Protein AF-A0A965QC72-F1 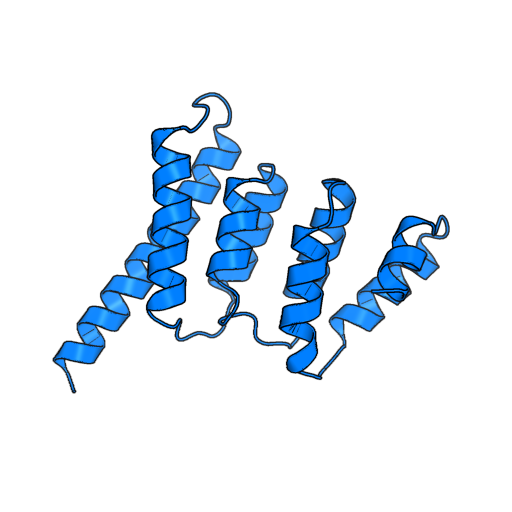(afdb_monomer_lite)

pLDDT: mean 93.87, std 7.48, range [51.0, 98.75]

Sequence (146 aa):
TELFEIYRKQRNTEVKKKILEFVSNIQKQEAAAEIIRLIEKEENPILKQEFLAVIWNSKLDFSAHLADIVSIAVHGDFMQALDCLTIIENMPGPFEEHQLLESQLYLKDYLDNRNEGETQKNHFVSEIALYIKEQNEGIDADLLFE

Structure (mmCIF, N/CA/C/O backbone):
data_AF-A0A965QC72-F1
#
_entry.id   AF-A0A965QC72-F1
#
loop_
_atom_site.group_PDB
_atom_site.id
_atom_site.type_symbol
_atom_site.label_atom_id
_atom_site.label_alt_id
_atom_site.label_comp_id
_atom_site.label_asym_id
_atom_site.label_entity_id
_atom_site.label_seq_id
_atom_site.pdbx_PDB_ins_code
_atom_site.Cartn_x
_atom_site.Cartn_y
_atom_site.Cartn_z
_atom_site.occupancy
_atom_site.B_iso_or_equiv
_atom_site.auth_seq_id
_atom_site.auth_comp_id
_atom_site.auth_asym_id
_atom_site.auth_atom_id
_atom_site.pdbx_PDB_model_num
ATOM 1 N N . THR A 1 1 ? -16.784 -3.052 8.069 1.00 73.62 1 THR A N 1
ATOM 2 C CA . THR A 1 1 ? -17.545 -2.131 7.193 1.00 73.62 1 THR A CA 1
ATOM 3 C C . THR A 1 1 ? -18.337 -1.053 7.937 1.00 73.62 1 THR A C 1
ATOM 5 O O . THR A 1 1 ? -18.063 0.114 7.704 1.00 73.62 1 THR A O 1
ATOM 8 N N . GLU A 1 2 ? -19.282 -1.373 8.834 1.00 86.38 2 GLU A N 1
ATOM 9 C CA . GLU A 1 2 ? -20.215 -0.381 9.433 1.00 86.38 2 GLU A CA 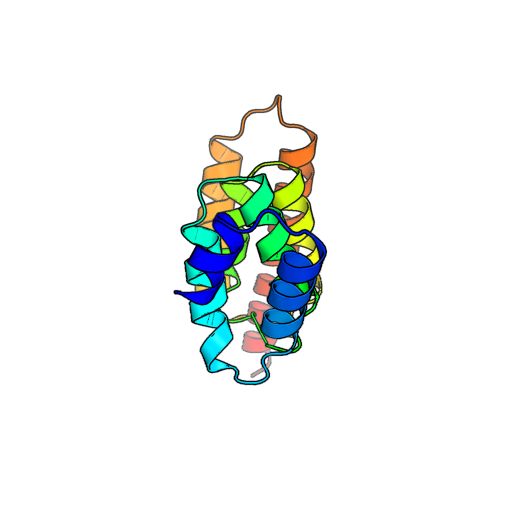1
ATOM 10 C C . GLU A 1 2 ? -19.533 0.815 10.120 1.00 86.38 2 GLU A C 1
ATOM 12 O O . GLU A 1 2 ? -19.988 1.951 9.997 1.00 86.38 2 GLU A O 1
ATOM 17 N N . LEU A 1 3 ? -18.401 0.586 10.792 1.00 86.75 3 LEU A N 1
ATOM 18 C CA . LEU A 1 3 ? -17.635 1.650 11.446 1.00 86.75 3 LEU A CA 1
ATOM 19 C C . LEU A 1 3 ? -17.108 2.705 10.456 1.00 86.75 3 LEU A C 1
ATOM 21 O O . LEU A 1 3 ? -17.090 3.892 10.775 1.00 86.75 3 LEU A O 1
ATOM 25 N N . PHE A 1 4 ? -16.736 2.293 9.243 1.00 85.06 4 PHE A N 1
ATOM 26 C CA . PHE A 1 4 ? -16.274 3.200 8.192 1.00 85.06 4 PHE A CA 1
ATOM 27 C C . PHE A 1 4 ? -17.441 4.006 7.607 1.00 85.06 4 PHE A C 1
ATOM 29 O O . PHE A 1 4 ? -17.295 5.194 7.337 1.00 85.06 4 PHE A O 1
ATOM 36 N N . GLU A 1 5 ? -18.642 3.427 7.516 1.00 88.12 5 GLU A N 1
ATOM 37 C CA . GLU A 1 5 ? -19.847 4.187 7.144 1.00 88.12 5 GLU A CA 1
ATOM 38 C C . GLU A 1 5 ? -20.188 5.267 8.175 1.00 88.12 5 GLU A C 1
ATOM 40 O O . GLU A 1 5 ? -20.581 6.385 7.824 1.00 88.12 5 GLU A O 1
ATOM 45 N N . ILE A 1 6 ? -20.018 4.947 9.462 1.00 90.50 6 ILE A N 1
ATOM 46 C CA . ILE A 1 6 ? -20.158 5.921 10.547 1.00 90.50 6 ILE A CA 1
ATOM 47 C C . ILE A 1 6 ? -19.090 7.009 10.406 1.00 90.50 6 ILE A C 1
ATOM 49 O O . ILE A 1 6 ? -19.416 8.193 10.509 1.00 90.50 6 ILE A O 1
ATOM 53 N N . TYR A 1 7 ? -17.842 6.629 10.115 1.00 92.19 7 TYR A N 1
ATOM 54 C CA . TYR A 1 7 ? -16.739 7.563 9.901 1.00 92.19 7 TYR A CA 1
ATOM 55 C C . TYR A 1 7 ? -17.037 8.574 8.784 1.00 92.19 7 TYR A C 1
ATOM 57 O O . TYR A 1 7 ? -16.904 9.781 8.996 1.00 92.19 7 TYR A O 1
ATOM 65 N N . ARG A 1 8 ? -17.525 8.103 7.628 1.00 91.25 8 ARG A N 1
ATOM 66 C CA . ARG A 1 8 ? -17.879 8.946 6.469 1.00 91.25 8 ARG A CA 1
ATOM 67 C C . ARG A 1 8 ? -18.904 10.026 6.800 1.00 91.25 8 ARG A C 1
ATOM 69 O O . ARG A 1 8 ? -18.826 11.142 6.295 1.00 91.25 8 ARG A O 1
ATOM 76 N N . LYS A 1 9 ? -19.879 9.699 7.650 1.00 92.12 9 LYS A N 1
ATOM 77 C CA . LYS A 1 9 ? -20.975 10.605 8.033 1.00 92.12 9 LYS A CA 1
ATOM 78 C C . LYS A 1 9 ? -20.620 11.495 9.224 1.00 92.12 9 LYS A C 1
ATOM 80 O O . LYS A 1 9 ? -21.374 12.417 9.544 1.00 92.12 9 LYS A O 1
ATOM 85 N N . GLN A 1 10 ? -19.502 11.226 9.894 1.00 92.31 10 GLN A N 1
ATOM 86 C CA . GLN A 1 10 ? -19.124 11.923 11.111 1.00 92.31 10 GLN A CA 1
ATOM 87 C C . GLN A 1 10 ? -18.604 13.336 10.810 1.00 92.31 10 GLN A C 1
ATOM 89 O O . GLN A 1 10 ? -17.722 13.533 9.981 1.00 92.31 10 GLN A O 1
ATOM 94 N N . ARG A 1 11 ? -19.124 14.329 11.538 1.00 91.06 11 ARG A N 1
ATOM 95 C CA . ARG A 1 11 ? -18.682 15.735 11.467 1.00 91.06 11 ARG A CA 1
ATOM 96 C C . ARG A 1 11 ? -17.773 16.129 12.627 1.00 91.06 11 ARG A C 1
ATOM 98 O O . ARG A 1 11 ? -17.024 17.092 12.519 1.00 91.06 11 ARG A O 1
ATOM 105 N N . ASN A 1 12 ? -17.848 15.401 13.739 1.00 94.44 12 ASN A N 1
ATOM 106 C CA . ASN A 1 12 ? -16.987 15.625 14.888 1.00 94.44 12 ASN A CA 1
ATOM 107 C C . ASN A 1 12 ? -15.596 15.020 14.630 1.00 94.44 12 ASN A C 1
ATOM 109 O O . ASN A 1 12 ? -15.439 13.798 14.578 1.00 94.44 12 ASN A O 1
ATOM 113 N N . THR A 1 13 ? -14.595 15.886 14.486 1.00 91.88 13 THR A N 1
ATOM 114 C CA . THR A 1 13 ? -13.202 15.517 14.201 1.00 91.88 13 THR A CA 1
ATOM 115 C C . THR A 1 13 ? -12.569 14.680 15.310 1.00 91.88 13 THR A C 1
ATOM 117 O O . THR A 1 13 ? -11.809 13.763 15.016 1.00 91.88 13 THR A O 1
ATOM 120 N N . GLU A 1 14 ? -12.935 14.915 16.570 1.00 94.56 14 GLU A N 1
ATOM 121 C CA . GLU A 1 14 ? -12.453 14.121 17.703 1.00 94.56 14 GLU A CA 1
ATOM 122 C C . GLU A 1 14 ? -12.995 12.688 17.645 1.00 94.56 14 GLU A C 1
ATOM 124 O O . GLU A 1 14 ? -12.274 11.724 17.896 1.00 94.56 14 GLU A O 1
ATOM 129 N N . VAL A 1 15 ? -14.261 12.522 17.247 1.00 94.06 15 VAL A N 1
ATOM 130 C CA . VAL A 1 15 ? -14.840 11.185 17.053 1.00 94.06 15 VAL A CA 1
ATOM 131 C C . VAL A 1 15 ? -14.188 10.482 15.866 1.00 94.06 15 VAL A C 1
ATOM 133 O O . VAL A 1 15 ? -13.849 9.308 15.981 1.00 94.06 15 VAL A O 1
ATOM 136 N N . LYS A 1 16 ? -13.955 11.190 14.753 1.00 93.12 16 LYS A N 1
ATOM 137 C CA . LYS A 1 16 ? -13.201 10.645 13.615 1.00 93.12 16 LYS A CA 1
ATOM 138 C C . LYS A 1 16 ? -11.820 10.148 14.048 1.00 93.12 16 LYS A C 1
ATOM 140 O O . LYS A 1 16 ? -11.476 9.003 13.772 1.00 93.12 16 LYS A O 1
ATOM 145 N N . LYS A 1 17 ? -11.065 10.973 14.776 1.00 92.81 17 LYS A N 1
ATOM 146 C CA . LYS A 1 17 ? -9.732 10.617 15.272 1.00 92.81 17 LYS A CA 1
ATOM 147 C C . LYS A 1 17 ? -9.763 9.342 16.115 1.00 92.81 17 LYS A C 1
ATOM 149 O O . LYS A 1 17 ? -8.985 8.433 15.854 1.00 92.81 17 LYS A O 1
ATOM 154 N N . LYS A 1 18 ? -10.706 9.240 17.058 1.00 95.06 18 LYS A N 1
ATOM 155 C 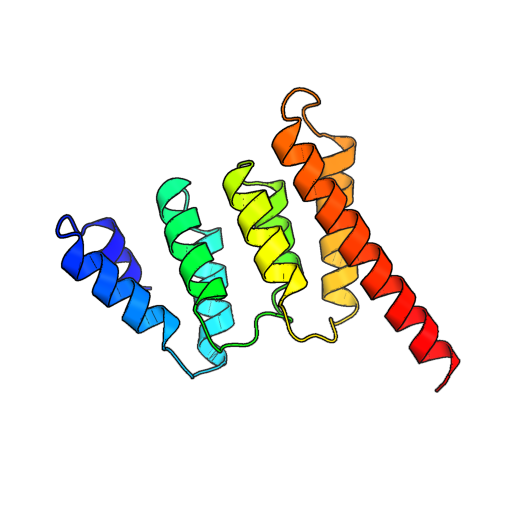CA . LYS A 1 18 ? -10.875 8.041 17.896 1.00 95.06 18 LYS A CA 1
ATOM 156 C C . LYS A 1 18 ? -11.234 6.795 17.094 1.00 95.06 18 LYS A C 1
ATOM 158 O O . LYS A 1 18 ? -10.810 5.705 17.457 1.00 95.06 18 LYS A O 1
ATOM 163 N N . ILE A 1 19 ? -12.011 6.940 16.019 1.00 94.50 19 ILE A N 1
ATOM 164 C CA . ILE A 1 19 ? -12.325 5.821 15.126 1.00 94.50 19 ILE A CA 1
ATOM 165 C C . ILE A 1 19 ? -11.059 5.349 14.406 1.00 94.50 19 ILE A C 1
ATOM 167 O O . ILE A 1 19 ? -10.778 4.157 14.450 1.00 94.50 19 ILE A O 1
ATOM 171 N N . LEU A 1 20 ? -10.283 6.249 13.789 1.00 93.50 20 LEU A N 1
ATOM 172 C CA . LEU A 1 20 ? -9.042 5.857 13.105 1.00 93.50 20 LEU A CA 1
ATOM 173 C C . LEU A 1 20 ? -8.041 5.227 14.077 1.00 93.50 20 LEU A C 1
ATOM 175 O O . LEU A 1 20 ? -7.521 4.157 13.793 1.00 93.50 20 LEU A O 1
ATOM 179 N N . GLU A 1 21 ? -7.847 5.830 15.252 1.00 94.56 21 GLU A N 1
ATOM 180 C CA . GLU A 1 21 ? -6.980 5.287 16.303 1.00 94.56 21 GLU A CA 1
ATOM 181 C C . GLU A 1 21 ? -7.432 3.891 16.750 1.00 94.56 21 GLU A C 1
ATOM 183 O O . GLU A 1 21 ? -6.609 2.995 16.932 1.00 94.56 21 GLU A O 1
ATOM 188 N N . PHE A 1 22 ? -8.740 3.674 16.897 1.00 94.81 22 PHE A N 1
ATOM 189 C CA . PHE A 1 22 ? -9.275 2.356 17.216 1.00 94.81 22 PHE A CA 1
ATOM 190 C C . PHE A 1 22 ? -8.956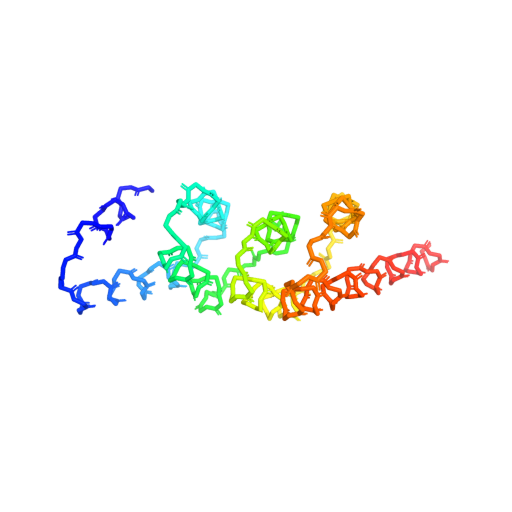 1.332 16.119 1.00 94.81 22 PHE A C 1
ATOM 192 O O . PHE A 1 22 ? -8.528 0.226 16.440 1.00 94.81 22 PHE A O 1
ATOM 199 N N . VAL A 1 23 ? -9.130 1.694 14.843 1.00 94.44 23 VAL A N 1
ATOM 200 C CA . VAL A 1 23 ? -8.849 0.788 13.719 1.00 94.44 23 VAL A CA 1
ATOM 201 C C . VAL A 1 23 ? -7.349 0.498 13.602 1.00 94.44 23 VAL A C 1
ATOM 203 O O . VAL A 1 23 ? -6.980 -0.665 13.460 1.00 94.44 23 VAL A O 1
ATOM 206 N N . SER A 1 24 ? -6.475 1.499 13.742 1.00 95.31 24 SER A N 1
ATOM 207 C CA . SER A 1 24 ? -5.016 1.303 13.717 1.00 95.31 24 SER A CA 1
ATOM 208 C C . SER A 1 24 ? -4.529 0.363 14.823 1.00 95.31 24 SER A C 1
ATOM 210 O O . SER A 1 24 ? -3.596 -0.406 14.616 1.00 95.31 24 SER A O 1
ATOM 212 N N . ASN A 1 25 ? -5.187 0.370 15.985 1.00 96.75 25 ASN A N 1
ATOM 213 C CA . ASN A 1 25 ? -4.833 -0.479 17.124 1.00 96.75 25 ASN A CA 1
ATOM 214 C C . ASN A 1 25 ? -5.388 -1.915 17.050 1.00 96.75 25 ASN A C 1
ATOM 216 O O . ASN A 1 25 ? -5.184 -2.694 17.987 1.00 96.75 25 ASN A O 1
ATOM 220 N N . ILE A 1 26 ? -6.093 -2.294 15.977 1.00 95.94 26 ILE A N 1
ATOM 221 C CA . ILE A 1 26 ? -6.530 -3.681 15.785 1.00 95.94 26 ILE A CA 1
ATOM 222 C C . ILE A 1 26 ? -5.299 -4.591 15.689 1.00 95.94 26 ILE A C 1
ATOM 224 O O . ILE A 1 26 ? -4.375 -4.330 14.930 1.00 95.94 26 ILE A O 1
ATOM 228 N N . GLN A 1 27 ? -5.304 -5.679 16.464 1.00 95.38 27 GLN A N 1
ATOM 229 C CA . GLN A 1 27 ? -4.197 -6.648 16.518 1.00 95.38 27 GLN A CA 1
ATOM 230 C C . GLN A 1 27 ? -4.481 -7.956 15.775 1.00 95.38 27 GLN A C 1
ATOM 232 O O . GLN A 1 27 ? -3.614 -8.815 15.672 1.00 95.38 27 GLN A O 1
ATOM 237 N N . LYS A 1 28 ? -5.717 -8.143 15.309 1.00 96.69 28 LYS A N 1
ATOM 238 C CA . LYS A 1 28 ? -6.119 -9.346 14.582 1.00 96.69 28 LYS A CA 1
ATOM 239 C C . LYS A 1 28 ? -5.677 -9.226 13.132 1.00 96.69 28 LYS A C 1
ATOM 241 O O . LYS A 1 28 ? -6.204 -8.373 12.420 1.00 96.69 28 LYS A O 1
ATOM 246 N N . GLN A 1 29 ? -4.745 -10.078 12.718 1.00 96.69 29 GLN A N 1
ATOM 247 C CA . GLN A 1 29 ? -4.165 -10.076 11.375 1.00 96.69 29 GLN A CA 1
ATOM 248 C C . GLN A 1 29 ? -5.218 -10.231 10.273 1.00 96.69 29 GLN A C 1
ATOM 250 O O . GLN A 1 29 ? -5.107 -9.629 9.211 1.00 96.69 29 GLN A O 1
ATOM 255 N N . GLU A 1 30 ? -6.311 -10.939 10.552 1.00 94.75 30 GLU A N 1
ATOM 256 C CA . GLU A 1 30 ? -7.432 -11.126 9.629 1.00 94.75 30 GLU A CA 1
ATOM 257 C C . GLU A 1 30 ? -8.137 -9.809 9.258 1.00 94.75 30 GLU A C 1
ATOM 259 O O . GLU A 1 30 ? -8.904 -9.762 8.297 1.00 94.75 30 GLU A O 1
ATOM 264 N N . ALA A 1 31 ? -7.898 -8.726 10.007 1.00 95.62 31 ALA A N 1
ATOM 265 C CA . ALA A 1 31 ? -8.426 -7.409 9.684 1.00 95.62 31 ALA A CA 1
ATOM 266 C C . ALA A 1 31 ? -7.679 -6.716 8.533 1.00 95.62 31 ALA A C 1
ATOM 268 O O . ALA A 1 31 ? -8.264 -5.819 7.929 1.00 95.62 31 ALA A O 1
ATOM 269 N N . ALA A 1 32 ? -6.443 -7.119 8.208 1.00 96.75 32 ALA A N 1
ATOM 270 C CA . ALA A 1 32 ? -5.642 -6.488 7.155 1.00 96.75 32 ALA A CA 1
ATOM 271 C C . ALA A 1 32 ? -6.378 -6.500 5.804 1.00 96.75 32 ALA A C 1
ATOM 273 O O . ALA A 1 32 ? -6.608 -5.443 5.215 1.00 96.75 32 ALA A O 1
ATOM 274 N N . ALA A 1 33 ? -6.887 -7.667 5.397 1.00 96.31 33 ALA A N 1
ATOM 275 C CA . ALA A 1 33 ? -7.645 -7.828 4.156 1.00 96.31 33 ALA A CA 1
ATOM 276 C C . ALA A 1 33 ? -8.928 -6.980 4.118 1.00 96.31 33 ALA A C 1
ATOM 278 O O . ALA A 1 33 ? -9.296 -6.425 3.084 1.00 96.31 33 ALA A O 1
ATOM 279 N N . GLU A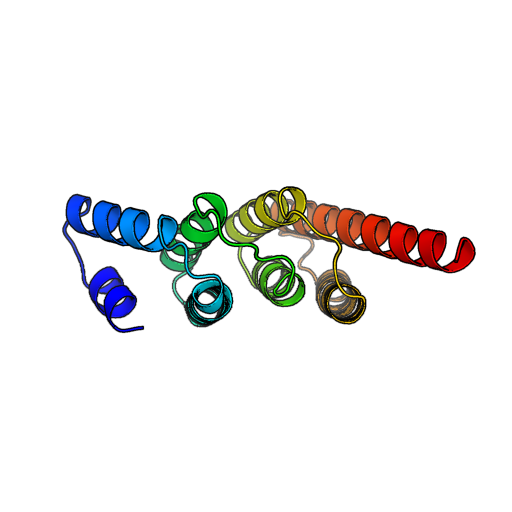 1 34 ? -9.621 -6.841 5.253 1.00 95.12 34 GLU A N 1
ATOM 280 C CA . GLU A 1 34 ? -10.822 -6.006 5.330 1.00 95.12 34 GLU A CA 1
ATOM 281 C C . GLU A 1 34 ? -10.484 -4.512 5.235 1.00 95.12 34 GLU A C 1
ATOM 283 O O . GLU A 1 34 ? -11.236 -3.764 4.610 1.00 95.12 34 GLU A O 1
ATOM 288 N N . ILE A 1 35 ? -9.369 -4.077 5.831 1.00 95.75 35 ILE A N 1
ATOM 289 C CA . ILE A 1 35 ? -8.878 -2.695 5.745 1.00 95.75 35 ILE A CA 1
ATOM 290 C C . ILE A 1 35 ? -8.520 -2.357 4.295 1.00 95.75 35 ILE A C 1
ATOM 292 O O . ILE A 1 35 ? -9.007 -1.351 3.783 1.00 95.75 35 ILE A O 1
ATOM 296 N N . ILE A 1 36 ? -7.757 -3.217 3.617 1.00 97.25 36 ILE A N 1
ATOM 297 C CA . ILE A 1 36 ? -7.389 -3.042 2.205 1.00 97.25 36 ILE A CA 1
ATOM 298 C C . ILE A 1 36 ? -8.638 -2.938 1.330 1.00 97.25 36 ILE A C 1
ATOM 300 O O . ILE A 1 36 ? -8.840 -1.926 0.660 1.00 97.25 36 ILE A O 1
ATOM 304 N N . ARG A 1 37 ? -9.565 -3.893 1.456 1.00 95.25 37 ARG A N 1
ATOM 305 C CA . ARG A 1 37 ? -10.834 -3.889 0.712 1.00 95.25 37 ARG A CA 1
ATOM 306 C C . ARG A 1 37 ? -11.645 -2.605 0.912 1.00 95.25 37 ARG A C 1
ATOM 308 O O . ARG A 1 37 ? -12.394 -2.184 0.027 1.00 95.25 37 ARG A O 1
ATOM 315 N N . LEU A 1 38 ? -11.588 -2.012 2.104 1.00 94.12 38 LEU A N 1
ATOM 316 C CA . LEU A 1 38 ? -12.279 -0.758 2.407 1.00 94.12 38 LEU A CA 1
ATOM 317 C C . LEU A 1 38 ? -11.594 0.447 1.763 1.00 94.12 38 LEU A C 1
ATOM 319 O O . LEU A 1 38 ? -12.298 1.339 1.291 1.00 94.12 38 LEU A O 1
ATOM 323 N N . ILE A 1 39 ? -10.261 0.459 1.731 1.00 95.50 39 ILE A N 1
ATOM 324 C CA . ILE A 1 39 ? -9.465 1.498 1.073 1.00 95.50 39 ILE A CA 1
ATOM 325 C C . ILE A 1 39 ? -9.711 1.467 -0.434 1.00 95.50 39 ILE A C 1
ATOM 327 O O . ILE A 1 39 ? -10.013 2.505 -1.016 1.00 95.50 39 ILE A O 1
ATOM 331 N N . GLU A 1 40 ? -9.668 0.296 -1.068 1.00 94.25 40 GLU A N 1
ATOM 332 C CA . GLU A 1 40 ? -9.900 0.156 -2.512 1.00 94.25 40 GLU A CA 1
ATOM 333 C C . GLU A 1 40 ? -11.267 0.700 -2.942 1.00 94.25 40 GLU A C 1
ATOM 335 O O . GLU A 1 40 ? -11.372 1.429 -3.928 1.00 94.25 40 GLU A O 1
ATOM 340 N N . LYS A 1 41 ? -12.309 0.397 -2.158 1.00 92.62 41 LYS A N 1
ATOM 341 C CA . LYS A 1 41 ? -13.691 0.832 -2.408 1.00 92.62 41 LYS A CA 1
ATOM 342 C C . LYS A 1 41 ? -13.960 2.296 -2.078 1.00 92.62 41 LYS A C 1
ATOM 344 O O . LYS A 1 41 ? -15.064 2.771 -2.335 1.00 92.62 41 LYS A O 1
ATOM 349 N N . GLU A 1 42 ? -13.023 2.997 -1.449 1.00 93.88 42 GLU A N 1
ATOM 350 C CA . GLU A 1 42 ? -13.208 4.407 -1.141 1.00 93.88 42 GLU A CA 1
ATOM 351 C C . GLU A 1 42 ? -13.015 5.247 -2.407 1.00 93.88 42 GLU A C 1
ATOM 353 O O . GLU A 1 42 ? -11.948 5.255 -3.014 1.00 93.88 42 GLU A O 1
ATOM 358 N N . GLU A 1 43 ? -14.054 5.963 -2.824 1.00 91.44 43 GLU A N 1
ATOM 359 C CA . GLU A 1 43 ? -14.004 6.820 -4.015 1.00 91.44 43 GLU A CA 1
ATOM 360 C C . GLU A 1 43 ? -13.535 8.238 -3.673 1.00 91.44 43 GLU A C 1
ATOM 362 O O . GLU A 1 43 ? -13.049 8.964 -4.540 1.00 91.44 43 GLU A O 1
ATOM 367 N N . ASN A 1 44 ? -13.665 8.657 -2.410 1.00 93.31 44 ASN A N 1
ATOM 368 C CA . ASN A 1 44 ? -13.221 9.973 -1.983 1.00 93.31 44 ASN A CA 1
ATOM 369 C C . ASN A 1 44 ? -11.701 9.968 -1.731 1.00 93.31 44 ASN A C 1
ATOM 371 O O . ASN A 1 44 ? -11.246 9.303 -0.797 1.00 93.31 44 ASN A O 1
ATOM 375 N N . PRO A 1 45 ? -10.906 10.754 -2.480 1.00 92.00 45 PRO A N 1
ATOM 376 C CA . PRO A 1 45 ? -9.450 10.711 -2.373 1.00 92.00 45 PRO A CA 1
ATOM 377 C C . PRO A 1 45 ? -8.930 11.149 -0.998 1.00 92.00 45 PRO A C 1
ATOM 379 O O . PRO A 1 45 ? -7.949 10.589 -0.512 1.00 92.00 45 PRO A O 1
ATOM 382 N N . ILE A 1 46 ? -9.626 12.080 -0.336 1.00 92.19 46 ILE A N 1
ATOM 383 C CA . ILE A 1 46 ? -9.272 12.556 1.008 1.00 92.19 46 ILE A CA 1
ATOM 384 C C . ILE A 1 46 ? -9.500 11.440 2.030 1.00 92.19 46 ILE A C 1
ATOM 386 O O . ILE A 1 46 ? -8.631 11.167 2.852 1.00 92.19 46 ILE A O 1
ATOM 390 N N . LEU A 1 47 ? -10.650 10.762 1.966 1.00 93.62 47 LEU A N 1
ATOM 391 C CA . LEU A 1 47 ? -10.941 9.654 2.881 1.00 93.62 47 LEU A CA 1
ATOM 392 C C . LEU A 1 47 ? -10.021 8.458 2.629 1.00 93.62 47 LEU A C 1
ATOM 394 O O . LEU A 1 47 ? -9.567 7.828 3.579 1.00 93.62 47 LEU A O 1
ATOM 398 N N . LYS A 1 48 ? -9.706 8.169 1.361 1.00 95.25 48 LYS A N 1
ATOM 399 C CA . LYS A 1 48 ? -8.740 7.130 0.995 1.00 95.25 48 LYS A CA 1
ATOM 400 C C . LYS A 1 48 ? -7.384 7.403 1.642 1.00 95.25 48 LYS A C 1
ATOM 402 O O . LYS A 1 48 ? -6.800 6.491 2.217 1.00 95.25 48 LYS A O 1
ATOM 407 N N . GLN A 1 49 ? -6.937 8.658 1.638 1.00 94.19 49 GLN A N 1
ATOM 408 C CA . GLN A 1 49 ? -5.707 9.058 2.313 1.00 94.19 49 GLN A CA 1
ATOM 409 C C . GLN A 1 49 ? -5.787 8.897 3.842 1.00 94.19 49 GLN A C 1
ATOM 411 O O . GLN A 1 49 ? -4.886 8.334 4.461 1.00 94.19 49 GLN A O 1
ATOM 416 N N . GLU A 1 50 ? -6.897 9.316 4.460 1.00 94.19 50 GLU A N 1
ATOM 417 C CA . GLU A 1 50 ? -7.142 9.094 5.894 1.00 94.19 50 GLU A CA 1
ATOM 418 C C . GLU A 1 50 ? -7.111 7.596 6.259 1.00 94.19 50 GLU A C 1
ATOM 420 O O . GLU A 1 50 ? -6.679 7.232 7.354 1.00 94.19 50 GLU A O 1
ATOM 425 N N . PHE A 1 51 ? -7.539 6.716 5.349 1.00 95.19 51 PHE A N 1
ATOM 426 C CA . PHE A 1 51 ? -7.506 5.270 5.552 1.00 95.19 51 PHE A CA 1
ATOM 427 C C . PHE A 1 51 ? -6.139 4.641 5.261 1.00 95.19 51 PHE A C 1
ATOM 429 O O . PHE A 1 51 ? -5.761 3.716 5.972 1.00 95.19 51 PHE A O 1
ATOM 436 N N . LEU A 1 52 ? -5.349 5.150 4.313 1.00 96.94 52 LEU A N 1
ATOM 437 C CA . LEU A 1 52 ? -3.949 4.727 4.143 1.00 96.94 52 LEU A CA 1
ATOM 438 C C . LEU A 1 52 ? -3.125 5.008 5.408 1.00 96.94 52 LEU A C 1
ATOM 440 O O . LEU A 1 52 ? -2.331 4.171 5.835 1.00 96.94 52 LEU A O 1
ATOM 444 N N . ALA A 1 53 ? -3.400 6.120 6.098 1.00 94.50 53 ALA A N 1
ATOM 445 C CA . ALA A 1 53 ? -2.786 6.402 7.394 1.00 94.50 53 ALA A CA 1
ATOM 446 C C . ALA A 1 53 ? -3.104 5.332 8.457 1.00 94.50 53 ALA A C 1
ATOM 448 O O . ALA A 1 53 ? -2.333 5.162 9.402 1.00 94.50 53 ALA A O 1
ATOM 449 N N . VAL A 1 54 ? -4.208 4.585 8.324 1.00 95.12 54 VAL A N 1
ATOM 450 C CA . VAL A 1 54 ? -4.505 3.460 9.222 1.00 95.12 54 VAL A CA 1
ATOM 451 C C . VAL A 1 54 ? -3.476 2.353 9.055 1.00 95.12 54 VAL A C 1
ATOM 453 O O . VAL A 1 54 ? -3.018 1.855 10.079 1.00 95.12 54 VAL A O 1
ATOM 456 N N . ILE A 1 55 ? -3.102 2.009 7.815 1.00 96.69 55 ILE A N 1
ATOM 457 C CA . ILE A 1 55 ? -2.076 0.998 7.513 1.00 96.69 55 ILE A CA 1
ATOM 458 C C . ILE A 1 55 ? -0.757 1.402 8.166 1.00 96.69 55 ILE A C 1
ATOM 460 O O . ILE A 1 55 ? -0.216 0.645 8.963 1.00 96.69 55 ILE A O 1
ATOM 464 N N . TRP A 1 56 ? -0.304 2.633 7.912 1.00 95.31 56 TRP A N 1
ATOM 465 C CA . TRP A 1 56 ? 0.951 3.152 8.463 1.00 95.31 56 TRP A CA 1
ATOM 466 C C . TRP A 1 56 ? 1.015 3.099 9.997 1.00 95.31 56 TRP A C 1
ATOM 468 O O . TRP A 1 56 ? 2.045 2.781 10.582 1.00 95.31 56 TRP A O 1
ATOM 478 N N . ASN A 1 57 ? -0.095 3.414 10.667 1.00 95.12 57 ASN A N 1
ATOM 479 C CA . ASN A 1 57 ? -0.161 3.418 12.130 1.00 95.12 57 ASN A CA 1
ATOM 480 C C . ASN A 1 57 ? -0.508 2.044 12.727 1.00 95.12 57 ASN A C 1
ATOM 482 O O . ASN A 1 57 ? -0.641 1.924 13.949 1.00 95.12 57 ASN A O 1
ATOM 486 N N . SER A 1 58 ? -0.709 1.025 11.894 1.00 96.56 58 SER A N 1
ATOM 487 C CA . SER A 1 58 ? -1.076 -0.309 12.339 1.00 96.56 58 SER A CA 1
ATOM 488 C C . SER A 1 58 ? 0.149 -1.164 12.652 1.00 96.56 58 SER A C 1
ATOM 490 O O . SER A 1 58 ? 1.241 -0.944 12.143 1.00 96.56 58 SER A O 1
ATOM 492 N N . LYS A 1 59 ? -0.045 -2.168 13.511 1.00 95.56 59 LYS A N 1
ATOM 493 C CA . LYS A 1 59 ? 0.945 -3.228 13.761 1.00 95.56 59 LYS A CA 1
ATOM 494 C C . LYS A 1 59 ? 0.691 -4.489 12.936 1.00 95.56 59 LYS A C 1
ATOM 496 O O . LYS A 1 59 ? 1.387 -5.480 13.141 1.00 95.56 59 LYS A O 1
ATOM 501 N N . LEU A 1 60 ? -0.356 -4.490 12.113 1.00 97.62 60 LEU A N 1
ATOM 502 C CA . LEU A 1 60 ? -0.663 -5.613 11.240 1.00 97.62 60 LEU A CA 1
ATOM 503 C C . LEU A 1 60 ? 0.367 -5.691 10.114 1.00 97.62 60 LEU A C 1
ATOM 505 O O . LEU A 1 60 ? 0.924 -4.678 9.698 1.00 97.62 60 LEU A O 1
ATOM 509 N N . ASP A 1 61 ? 0.588 -6.902 9.625 1.00 97.38 61 ASP A N 1
ATOM 510 C CA . ASP A 1 61 ? 1.413 -7.136 8.449 1.00 97.38 61 ASP A CA 1
ATOM 511 C C . ASP A 1 61 ? 0.556 -6.981 7.183 1.00 97.38 61 ASP A C 1
ATOM 513 O O . ASP A 1 61 ? -0.522 -7.565 7.083 1.00 97.38 61 ASP A O 1
ATOM 517 N N . PHE A 1 62 ? 1.001 -6.189 6.212 1.00 97.94 62 PHE A N 1
ATOM 518 C CA . PHE A 1 62 ? 0.289 -5.997 4.946 1.00 97.94 62 PHE A CA 1
ATOM 519 C C . PHE A 1 62 ? 1.046 -6.580 3.747 1.00 97.94 62 PHE A C 1
ATOM 521 O O . PHE A 1 62 ? 0.602 -6.393 2.619 1.00 97.94 62 PHE A O 1
ATOM 528 N N . SER A 1 63 ? 2.132 -7.334 3.955 1.00 97.50 63 SER A N 1
ATOM 529 C CA . SER A 1 63 ? 2.950 -7.895 2.870 1.00 97.50 63 SER A CA 1
ATOM 530 C C . SER A 1 63 ? 2.158 -8.775 1.894 1.00 97.50 63 SER A C 1
ATOM 532 O O . SER A 1 63 ? 2.444 -8.765 0.699 1.00 97.50 63 SER A O 1
ATOM 534 N N . ALA A 1 64 ? 1.114 -9.467 2.364 1.00 97.69 64 ALA A N 1
ATOM 535 C CA . ALA A 1 64 ? 0.203 -10.255 1.522 1.00 97.69 64 ALA A CA 1
ATOM 536 C C . ALA A 1 64 ? -0.733 -9.409 0.626 1.00 97.69 64 ALA A C 1
ATOM 538 O O . ALA A 1 64 ? -1.490 -9.969 -0.160 1.00 97.69 64 ALA A O 1
ATOM 539 N N . HIS A 1 65 ? -0.692 -8.082 0.763 1.00 98.31 65 HIS A N 1
ATOM 540 C CA . HIS A 1 65 ? -1.503 -7.099 0.039 1.00 98.31 65 HIS A CA 1
ATOM 541 C C . HIS A 1 65 ? -0.642 -6.109 -0.753 1.00 98.31 65 HIS A C 1
ATOM 543 O O . HIS A 1 65 ? -1.092 -5.014 -1.094 1.00 98.31 65 HIS A O 1
ATOM 549 N N . LEU A 1 66 ? 0.618 -6.459 -1.023 1.00 98.69 66 LEU A N 1
ATOM 550 C CA . LEU A 1 66 ? 1.538 -5.610 -1.775 1.00 98.69 66 LEU A CA 1
ATOM 551 C C . LEU A 1 66 ? 0.936 -5.178 -3.121 1.00 98.69 66 LEU A C 1
ATOM 553 O O . LEU A 1 66 ? 0.944 -3.986 -3.425 1.00 98.69 66 LEU A O 1
ATOM 557 N N . ALA A 1 67 ? 0.371 -6.114 -3.890 1.00 98.62 67 ALA A N 1
ATOM 558 C CA . ALA A 1 67 ? -0.229 -5.821 -5.189 1.00 98.62 67 ALA A CA 1
ATOM 559 C C . ALA A 1 67 ? -1.432 -4.873 -5.076 1.00 98.62 67 ALA A C 1
ATOM 561 O O . ALA A 1 67 ? -1.559 -3.948 -5.880 1.00 98.62 67 ALA A O 1
ATOM 562 N N . ASP A 1 68 ? -2.260 -5.034 -4.039 1.00 98.62 68 ASP A N 1
ATOM 563 C CA . ASP A 1 68 ? -3.398 -4.150 -3.765 1.00 98.62 68 ASP A CA 1
ATOM 564 C C . ASP A 1 68 ? -2.915 -2.712 -3.477 1.00 98.62 68 ASP A C 1
ATOM 566 O O . ASP A 1 68 ? -3.448 -1.735 -4.007 1.00 98.62 68 ASP A O 1
ATOM 570 N N . ILE A 1 69 ?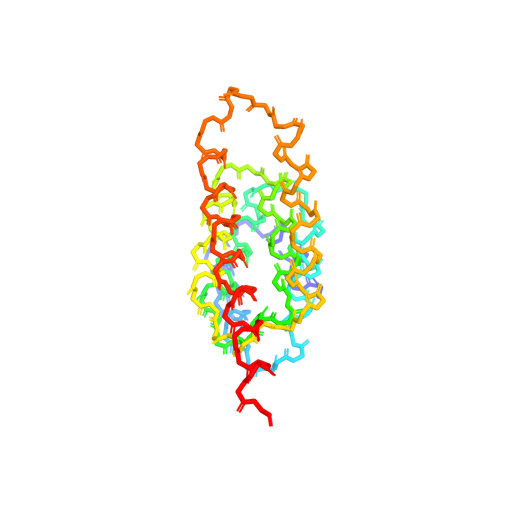 -1.849 -2.559 -2.680 1.00 98.56 69 ILE A N 1
ATOM 571 C CA . ILE A 1 69 ? -1.264 -1.250 -2.338 1.00 98.56 69 ILE A CA 1
ATOM 572 C C . ILE A 1 69 ? -0.605 -0.602 -3.566 1.00 98.56 69 ILE A C 1
ATOM 574 O O . ILE A 1 69 ? -0.772 0.598 -3.798 1.00 98.56 69 ILE A O 1
ATOM 578 N N . VAL A 1 70 ? 0.083 -1.384 -4.401 1.00 98.75 70 VAL A N 1
ATOM 579 C CA . VAL A 1 70 ? 0.628 -0.908 -5.684 1.00 98.75 70 VAL A CA 1
ATOM 580 C C . VAL A 1 70 ? -0.498 -0.463 -6.621 1.00 98.75 70 VAL A C 1
ATOM 582 O O . VAL A 1 70 ? -0.404 0.604 -7.231 1.00 98.75 70 VAL A O 1
ATOM 585 N N . SER A 1 71 ? -1.596 -1.220 -6.687 1.00 98.50 71 SER A N 1
ATOM 586 C CA . SER A 1 71 ? -2.792 -0.844 -7.446 1.00 98.50 71 SER A CA 1
ATOM 587 C C . SER A 1 71 ? -3.366 0.493 -6.961 1.00 98.50 71 SER A C 1
ATOM 589 O O . SER A 1 71 ? -3.670 1.373 -7.771 1.00 98.50 71 SER A O 1
ATOM 591 N N . ILE A 1 72 ? -3.445 0.715 -5.645 1.00 98.31 72 ILE A N 1
ATOM 592 C CA . ILE A 1 72 ? -3.878 2.002 -5.083 1.00 98.31 72 ILE A CA 1
ATOM 593 C C . ILE A 1 72 ? -2.947 3.142 -5.527 1.00 98.31 72 ILE A C 1
ATOM 595 O O . ILE A 1 72 ? -3.439 4.206 -5.907 1.00 98.31 72 ILE A O 1
ATOM 599 N N . ALA A 1 73 ? -1.629 2.928 -5.540 1.00 98.25 73 ALA A N 1
ATOM 600 C CA . ALA A 1 73 ? -0.655 3.941 -5.947 1.00 98.25 73 ALA A CA 1
ATOM 601 C C . ALA A 1 73 ? -0.810 4.365 -7.418 1.00 98.25 73 ALA A C 1
ATOM 603 O O . ALA A 1 73 ? -0.803 5.559 -7.730 1.00 98.25 73 ALA A O 1
ATOM 604 N N . VAL A 1 74 ? -0.972 3.403 -8.335 1.00 98.12 74 VAL A N 1
ATOM 605 C CA . VAL A 1 74 ? -1.047 3.698 -9.777 1.00 98.12 74 VAL A CA 1
ATOM 606 C C . VAL A 1 74 ? -2.376 4.343 -10.179 1.00 98.12 74 VAL A C 1
ATOM 608 O O . VAL A 1 74 ? -2.402 5.215 -11.053 1.00 98.12 74 VAL A O 1
ATOM 611 N N . HIS A 1 75 ? -3.477 3.992 -9.509 1.00 96.75 75 HIS A N 1
ATOM 612 C CA . HIS A 1 75 ? -4.799 4.569 -9.775 1.00 96.75 75 HIS A CA 1
ATOM 613 C C . HIS A 1 75 ? -5.067 5.863 -8.992 1.00 96.75 75 HIS A C 1
ATOM 615 O O . HIS A 1 75 ? -5.945 6.639 -9.370 1.00 96.75 75 HIS A O 1
ATOM 621 N N . GLY A 1 76 ? -4.324 6.098 -7.910 1.00 95.25 76 GLY A N 1
ATOM 622 C CA . GLY A 1 76 ? -4.499 7.232 -7.012 1.00 95.25 76 GLY A CA 1
ATOM 623 C C . GLY A 1 76 ? -3.902 8.551 -7.499 1.00 95.25 76 GLY A C 1
ATOM 624 O O . GLY A 1 76 ? -3.372 8.657 -8.605 1.00 95.25 76 GLY A O 1
ATOM 625 N N . ASP A 1 77 ? -3.984 9.584 -6.664 1.00 95.81 77 ASP A N 1
ATOM 626 C CA . ASP A 1 77 ? -3.250 10.836 -6.875 1.00 95.81 77 ASP A CA 1
ATOM 627 C C . ASP A 1 77 ? -1.800 10.748 -6.359 1.00 95.81 77 ASP A C 1
ATOM 629 O O . ASP A 1 77 ? -1.358 9.731 -5.821 1.00 95.81 77 ASP A O 1
ATOM 633 N N . PHE A 1 78 ? -1.022 11.819 -6.535 1.00 96.38 78 PHE A N 1
ATOM 634 C CA . PHE A 1 78 ? 0.384 11.822 -6.121 1.00 96.38 78 PHE A CA 1
ATOM 635 C C . PHE A 1 78 ? 0.574 11.659 -4.602 1.00 96.38 78 PHE A C 1
ATOM 637 O O . PHE A 1 78 ? 1.613 11.150 -4.187 1.00 96.38 78 PHE A O 1
ATOM 644 N N . MET A 1 79 ? -0.391 12.089 -3.778 1.00 97.12 79 MET A N 1
ATOM 645 C CA . MET A 1 79 ? -0.316 11.932 -2.323 1.00 97.12 79 MET A CA 1
ATOM 646 C C . MET A 1 79 ? -0.547 10.473 -1.937 1.00 97.12 79 MET A C 1
ATOM 648 O O . MET A 1 79 ? 0.187 9.931 -1.118 1.00 97.12 79 MET A O 1
ATOM 652 N N . GLN A 1 80 ? -1.514 9.819 -2.580 1.00 97.69 80 GLN A N 1
ATOM 653 C CA . GLN A 1 80 ? -1.763 8.391 -2.400 1.00 97.69 80 GLN A CA 1
ATOM 654 C C . GLN A 1 80 ? -0.570 7.552 -2.871 1.00 97.69 80 GLN A C 1
ATOM 656 O O . GLN A 1 80 ? -0.191 6.611 -2.181 1.00 97.69 80 GLN A O 1
ATOM 661 N N . ALA A 1 81 ? 0.065 7.914 -3.991 1.00 98.38 81 ALA A N 1
ATOM 662 C CA . ALA A 1 81 ? 1.279 7.246 -4.463 1.00 98.38 81 ALA A CA 1
ATOM 663 C C . ALA A 1 81 ? 2.452 7.385 -3.474 1.00 98.38 81 ALA A C 1
ATOM 665 O O . ALA A 1 81 ? 3.149 6.406 -3.219 1.00 98.38 81 ALA A O 1
ATOM 666 N N . LEU A 1 82 ? 2.643 8.573 -2.887 1.00 98.25 82 LEU A N 1
ATOM 667 C CA . LEU A 1 82 ? 3.644 8.806 -1.841 1.00 98.25 82 LEU A CA 1
ATOM 668 C C . LEU A 1 82 ? 3.381 7.941 -0.600 1.00 98.25 82 LEU A C 1
ATOM 670 O O . LEU A 1 82 ? 4.285 7.249 -0.140 1.00 98.25 82 LEU A O 1
ATOM 674 N N . ASP A 1 83 ? 2.151 7.959 -0.079 1.00 98.19 83 ASP A N 1
ATOM 675 C CA . ASP A 1 83 ? 1.794 7.182 1.112 1.00 98.19 83 ASP A CA 1
ATOM 676 C C . ASP A 1 83 ? 1.985 5.678 0.859 1.00 98.19 83 ASP A C 1
ATOM 678 O O . ASP A 1 83 ? 2.539 4.971 1.701 1.00 98.19 83 ASP A O 1
ATOM 682 N N . CYS A 1 84 ? 1.596 5.191 -0.325 1.00 98.62 84 CYS A N 1
ATOM 683 C CA . CYS A 1 84 ? 1.801 3.797 -0.716 1.00 98.62 84 CYS A CA 1
ATOM 684 C C . CYS A 1 84 ? 3.285 3.432 -0.801 1.00 98.62 84 CYS A C 1
ATOM 686 O O . CYS A 1 84 ? 3.656 2.384 -0.286 1.00 98.62 84 CYS A O 1
ATOM 688 N N . LEU A 1 85 ? 4.135 4.283 -1.389 1.00 98.56 85 LEU A N 1
ATOM 689 C CA . LEU A 1 85 ? 5.582 4.051 -1.426 1.00 98.56 85 LEU A CA 1
ATOM 690 C C . LEU A 1 85 ? 6.143 3.871 -0.010 1.00 98.56 85 LEU A C 1
ATOM 692 O O . LEU A 1 85 ? 6.763 2.852 0.280 1.00 98.56 85 LEU A O 1
ATOM 696 N N . THR A 1 86 ? 5.858 4.812 0.894 1.00 97.88 86 THR A N 1
ATOM 697 C CA . THR A 1 86 ? 6.361 4.748 2.275 1.00 97.88 86 THR A CA 1
ATOM 698 C C . THR A 1 86 ? 5.830 3.529 3.031 1.00 97.88 86 THR A C 1
ATOM 700 O O . THR A 1 86 ? 6.571 2.910 3.797 1.00 97.88 86 THR A O 1
ATOM 703 N N . ILE A 1 87 ? 4.563 3.158 2.819 1.00 98.31 87 ILE A N 1
ATOM 704 C CA . ILE A 1 87 ? 3.991 1.926 3.375 1.00 98.31 87 ILE A CA 1
ATOM 705 C C . ILE A 1 87 ? 4.764 0.709 2.861 1.00 98.31 87 ILE A C 1
ATOM 707 O O . ILE A 1 87 ? 5.209 -0.095 3.676 1.00 98.31 87 ILE A O 1
ATOM 711 N N . ILE A 1 88 ? 4.950 0.593 1.542 1.00 98.44 88 ILE A N 1
ATOM 712 C CA . ILE A 1 88 ? 5.612 -0.547 0.894 1.00 98.44 88 ILE A CA 1
ATOM 713 C C . ILE A 1 88 ? 7.035 -0.735 1.421 1.00 98.44 88 ILE A C 1
ATOM 715 O O . ILE A 1 88 ? 7.388 -1.841 1.821 1.00 98.44 88 ILE A O 1
ATOM 719 N N . GLU A 1 89 ? 7.815 0.342 1.504 1.00 97.50 89 GLU A N 1
ATOM 720 C CA . GLU A 1 89 ? 9.198 0.310 1.998 1.00 97.50 89 GLU A CA 1
ATOM 721 C C . GLU A 1 89 ? 9.324 -0.167 3.454 1.00 97.50 89 GLU A C 1
ATOM 723 O O . GLU A 1 89 ? 10.381 -0.654 3.852 1.00 97.50 89 GLU A O 1
ATOM 728 N N . ASN A 1 90 ? 8.265 -0.016 4.258 1.00 97.19 90 ASN A N 1
ATOM 729 C CA . ASN A 1 90 ? 8.247 -0.393 5.674 1.00 97.19 90 ASN A CA 1
ATOM 730 C C . ASN A 1 90 ? 7.522 -1.717 5.944 1.00 97.19 90 ASN A C 1
ATOM 732 O O . ASN A 1 90 ? 7.423 -2.129 7.103 1.00 97.19 90 ASN A O 1
ATOM 736 N N . MET A 1 91 ? 7.007 -2.390 4.913 1.00 97.19 91 MET A N 1
ATOM 737 C CA . MET A 1 91 ? 6.443 -3.723 5.089 1.00 97.19 91 MET A CA 1
ATOM 738 C C . MET A 1 91 ? 7.551 -4.729 5.433 1.00 97.19 91 MET A C 1
ATOM 740 O O . MET A 1 91 ? 8.659 -4.628 4.908 1.00 97.19 91 MET A O 1
ATOM 744 N N . PRO A 1 92 ? 7.278 -5.703 6.319 1.00 94.31 92 PRO A N 1
ATOM 745 C CA . PRO A 1 92 ? 8.314 -6.603 6.817 1.00 94.31 92 PRO A CA 1
ATOM 746 C C . PRO A 1 92 ? 8.850 -7.557 5.743 1.00 94.31 92 PRO A C 1
ATOM 748 O O . PRO A 1 92 ? 10.021 -7.930 5.799 1.00 94.31 92 PRO A O 1
ATOM 751 N N . GLY A 1 93 ? 8.008 -7.959 4.785 1.00 92.81 93 GLY A N 1
ATOM 752 C CA . GLY A 1 93 ? 8.344 -9.022 3.840 1.00 92.81 93 GLY A CA 1
ATOM 753 C C . GLY A 1 93 ? 8.610 -10.373 4.539 1.00 92.81 93 GLY A C 1
ATOM 754 O O . GLY A 1 93 ? 8.349 -10.519 5.737 1.00 92.81 93 GLY A O 1
ATOM 755 N N . PRO A 1 94 ? 9.137 -11.380 3.816 1.00 93.38 94 PRO A N 1
ATOM 756 C CA . PRO A 1 94 ? 9.367 -11.386 2.370 1.00 93.38 94 PRO A CA 1
ATOM 757 C C . PRO A 1 94 ? 8.050 -11.314 1.590 1.00 93.38 94 PRO A C 1
ATOM 759 O O . PRO A 1 94 ? 6.984 -11.646 2.108 1.00 93.38 94 PRO A O 1
ATOM 762 N N . PHE A 1 95 ? 8.116 -10.862 0.342 1.00 96.00 95 PHE A N 1
ATOM 763 C CA . PHE A 1 95 ? 6.943 -10.794 -0.524 1.00 96.00 95 PHE A CA 1
ATOM 764 C C . PHE A 1 95 ? 6.794 -12.084 -1.324 1.00 96.00 95 PHE A C 1
ATOM 766 O O . PHE A 1 95 ? 7.769 -12.626 -1.837 1.00 96.00 95 PHE A O 1
ATOM 773 N N . GLU A 1 96 ? 5.565 -12.576 -1.446 1.00 94.56 96 GLU A N 1
ATOM 774 C CA . GLU A 1 96 ? 5.288 -13.740 -2.283 1.00 94.56 96 GLU A CA 1
ATOM 775 C C . GLU A 1 96 ? 5.423 -13.385 -3.772 1.00 94.56 96 GLU A C 1
ATOM 777 O O . GLU A 1 96 ? 4.983 -12.319 -4.204 1.00 94.56 96 GLU A O 1
ATOM 782 N N . GLU A 1 97 ? 5.951 -14.309 -4.580 1.00 94.25 97 GLU A N 1
ATOM 783 C CA . GLU A 1 97 ? 6.204 -14.107 -6.018 1.00 94.25 97 GLU A CA 1
ATOM 784 C C . GLU A 1 97 ? 4.971 -13.572 -6.765 1.00 94.25 97 GLU A C 1
ATOM 786 O O . GLU A 1 97 ? 5.065 -12.617 -7.533 1.00 94.25 97 GLU A O 1
ATOM 791 N N . HIS A 1 98 ? 3.785 -14.124 -6.488 1.00 96.19 98 HIS A N 1
ATOM 792 C CA . HIS A 1 98 ? 2.552 -13.682 -7.142 1.00 96.19 98 HIS A CA 1
ATOM 793 C C . HIS A 1 98 ? 2.215 -12.203 -6.870 1.00 96.19 98 HIS A C 1
ATOM 795 O O . HIS A 1 98 ? 1.733 -11.523 -7.773 1.00 96.19 98 HIS A O 1
ATOM 801 N N . GLN A 1 99 ? 2.529 -11.681 -5.676 1.00 98.19 99 GLN A N 1
ATOM 802 C CA . GLN A 1 99 ? 2.320 -10.273 -5.336 1.00 98.19 99 GLN A CA 1
ATOM 803 C C . GLN A 1 99 ? 3.272 -9.372 -6.123 1.00 98.19 99 GLN A C 1
ATOM 805 O O . GLN A 1 99 ? 2.878 -8.301 -6.586 1.00 98.19 99 GLN A O 1
ATOM 810 N N . LEU A 1 100 ? 4.524 -9.800 -6.291 1.00 98.00 100 LEU A N 1
ATOM 811 C CA . LEU A 1 100 ? 5.525 -9.061 -7.058 1.00 98.00 100 LEU A CA 1
ATOM 812 C C . LEU A 1 100 ? 5.183 -9.052 -8.547 1.00 98.00 100 LEU A C 1
ATOM 814 O O . LEU A 1 100 ? 5.190 -7.987 -9.164 1.00 98.00 100 LEU A O 1
ATOM 818 N N . LEU A 1 101 ? 4.814 -10.205 -9.108 1.00 97.25 101 LEU A N 1
ATOM 819 C CA . LEU A 1 101 ? 4.401 -10.321 -10.505 1.00 97.25 101 LEU A CA 1
ATOM 820 C C . LEU A 1 101 ? 3.168 -9.460 -10.799 1.00 97.25 101 LEU A C 1
ATOM 822 O O . LEU A 1 101 ? 3.159 -8.716 -11.779 1.00 97.25 101 LEU A O 1
ATOM 826 N N . GLU A 1 102 ? 2.140 -9.510 -9.948 1.00 98.44 102 GLU A N 1
ATOM 827 C CA . GLU A 1 102 ? 0.946 -8.682 -10.130 1.00 98.44 102 GLU A CA 1
ATOM 828 C C . GLU A 1 102 ? 1.266 -7.183 -9.996 1.00 98.44 102 GLU A C 1
ATOM 830 O O . GLU A 1 102 ? 0.846 -6.379 -10.831 1.00 98.44 102 GLU A O 1
ATOM 835 N N . SER A 1 103 ? 2.106 -6.805 -9.027 1.00 98.69 103 SER A N 1
ATOM 836 C CA . SER A 1 103 ? 2.600 -5.428 -8.883 1.00 98.69 103 SER A CA 1
ATOM 837 C C . SER A 1 103 ? 3.315 -4.939 -10.144 1.00 98.69 103 SER A C 1
ATOM 839 O O . SER A 1 103 ? 3.052 -3.836 -10.623 1.00 98.69 103 SER A O 1
ATOM 841 N N . GLN A 1 104 ? 4.193 -5.761 -10.727 1.00 98.38 104 GLN A N 1
ATOM 842 C CA . GLN A 1 104 ? 4.896 -5.437 -11.970 1.00 98.38 104 GLN A CA 1
ATOM 843 C C . GLN A 1 104 ? 3.931 -5.220 -13.142 1.00 98.38 104 GLN A C 1
ATOM 845 O O . GLN A 1 104 ? 4.182 -4.347 -13.975 1.00 98.38 104 GLN A O 1
ATOM 850 N N . LEU A 1 105 ? 2.823 -5.970 -13.209 1.00 98.44 105 LEU A N 1
ATOM 851 C CA . LEU A 1 105 ? 1.793 -5.771 -14.232 1.00 98.44 105 LEU A CA 1
ATOM 852 C C . LEU A 1 105 ? 1.109 -4.405 -14.083 1.00 98.44 105 LEU A C 1
ATOM 854 O O . LEU A 1 105 ? 1.033 -3.673 -15.071 1.00 98.44 105 LEU A O 1
ATOM 858 N N . TYR A 1 106 ? 0.683 -4.031 -12.870 1.00 98.69 106 TYR A N 1
ATOM 859 C CA . TYR A 1 106 ? 0.091 -2.711 -12.607 1.00 98.69 106 TYR A CA 1
ATOM 860 C C . TYR A 1 106 ? 1.051 -1.569 -12.946 1.00 98.69 106 TYR A C 1
ATOM 862 O O . TYR A 1 106 ? 0.678 -0.599 -13.606 1.00 98.69 106 TYR A O 1
ATOM 870 N N . LEU A 1 107 ? 2.308 -1.689 -12.517 1.00 98.69 107 LEU A N 1
ATOM 871 C CA . LEU A 1 107 ? 3.330 -0.673 -12.751 1.00 98.69 107 LEU A CA 1
ATOM 872 C C . LEU A 1 107 ? 3.645 -0.519 -14.236 1.00 98.69 107 LEU A C 1
ATOM 874 O O . LEU A 1 107 ? 3.775 0.603 -14.720 1.00 98.69 107 LEU A O 1
ATOM 878 N N . LYS A 1 108 ? 3.748 -1.630 -14.970 1.00 98.06 108 LYS A N 1
ATOM 879 C CA . LYS A 1 108 ? 3.989 -1.598 -16.411 1.00 98.06 108 LYS A CA 1
ATOM 880 C C . LYS A 1 108 ? 2.847 -0.907 -17.150 1.00 98.06 108 LYS A C 1
ATOM 882 O O . LYS A 1 108 ? 3.114 -0.008 -17.941 1.00 98.06 108 LYS A O 1
ATOM 887 N N . ASP A 1 109 ? 1.601 -1.284 -16.863 1.00 98.25 109 ASP A N 1
ATOM 888 C CA . ASP A 1 109 ? 0.431 -0.665 -17.492 1.00 98.25 109 ASP A CA 1
ATOM 889 C C . ASP A 1 109 ? 0.369 0.843 -17.212 1.00 98.25 109 ASP A C 1
ATOM 891 O O . ASP A 1 109 ? 0.153 1.641 -18.126 1.00 98.25 109 ASP A O 1
ATOM 895 N N . TYR A 1 110 ? 0.662 1.256 -15.974 1.00 98.12 110 TYR A N 1
ATOM 896 C CA . TYR A 1 110 ? 0.776 2.672 -15.640 1.00 98.12 110 TYR A CA 1
ATOM 897 C C . TYR A 1 110 ? 1.878 3.362 -16.444 1.00 98.12 110 TYR A C 1
ATOM 899 O O . TYR A 1 110 ? 1.627 4.393 -17.056 1.00 98.12 110 TYR A O 1
ATOM 907 N N . LEU A 1 111 ? 3.100 2.821 -16.456 1.00 95.69 111 LEU A N 1
ATOM 908 C CA . LEU A 1 111 ? 4.245 3.449 -17.120 1.00 95.69 111 LEU A CA 1
ATOM 909 C C . LEU A 1 111 ? 4.047 3.580 -18.635 1.00 95.69 111 LEU A C 1
ATOM 911 O O . LEU A 1 111 ? 4.468 4.589 -19.202 1.00 95.69 111 LEU A O 1
ATOM 915 N N . ASP A 1 112 ? 3.376 2.613 -19.262 1.00 97.00 112 ASP A N 1
ATOM 916 C CA . ASP A 1 112 ? 3.061 2.622 -20.694 1.00 97.00 112 ASP A CA 1
ATOM 917 C C . ASP A 1 112 ? 1.980 3.667 -21.050 1.00 97.00 112 ASP A C 1
ATOM 919 O O . ASP A 1 112 ? 1.974 4.194 -22.165 1.00 97.00 112 ASP A O 1
ATOM 923 N N . ASN A 1 113 ? 1.090 4.005 -20.106 1.00 96.25 113 ASN A N 1
ATOM 924 C CA . ASN A 1 113 ? -0.066 4.887 -20.328 1.00 96.25 113 ASN A CA 1
ATOM 925 C C . ASN A 1 113 ? -0.035 6.203 -19.526 1.00 96.25 113 ASN A C 1
ATOM 927 O O . ASN A 1 113 ? -1.003 6.970 -19.555 1.00 96.25 113 ASN A O 1
ATOM 931 N N . ARG A 1 114 ? 1.042 6.475 -18.781 1.00 94.31 114 ARG A N 1
ATOM 932 C CA . ARG A 1 114 ? 1.106 7.591 -17.828 1.00 94.31 114 ARG A CA 1
ATOM 933 C C . ARG A 1 114 ? 0.934 8.945 -18.503 1.00 94.31 114 ARG A C 1
ATOM 935 O O . ARG A 1 114 ? 1.404 9.204 -19.612 1.00 94.31 114 ARG A O 1
ATOM 942 N N . ASN A 1 115 ? 0.345 9.871 -17.759 1.00 95.12 115 ASN A N 1
ATOM 943 C CA . ASN A 1 115 ? 0.348 11.272 -18.135 1.00 95.12 115 ASN A CA 1
ATOM 944 C C . ASN A 1 115 ? 1.699 11.902 -17.762 1.00 95.12 115 ASN A C 1
ATOM 946 O O . ASN A 1 115 ? 2.001 12.096 -16.586 1.00 95.12 115 ASN A O 1
ATOM 950 N N . GLU A 1 116 ? 2.505 12.276 -18.758 1.00 94.44 116 GLU A N 1
ATOM 951 C CA . GLU A 1 116 ? 3.813 12.926 -18.553 1.00 94.44 116 GLU A CA 1
ATOM 952 C C . GLU A 1 116 ? 3.721 14.265 -17.785 1.00 94.44 116 GLU A C 1
ATOM 954 O O . GLU A 1 116 ? 4.702 14.718 -17.197 1.00 94.44 116 GLU A O 1
ATOM 959 N N . GLY A 1 117 ? 2.537 14.888 -17.725 1.00 95.25 117 GLY A N 1
ATOM 960 C CA . GLY A 1 117 ? 2.286 16.079 -16.910 1.00 95.25 117 GLY A CA 1
ATOM 961 C C . GLY A 1 117 ? 2.216 15.824 -15.397 1.00 95.25 117 GLY A C 1
ATOM 962 O O . GLY A 1 117 ? 2.420 16.756 -14.621 1.00 95.25 117 GLY A O 1
ATOM 963 N N . GLU A 1 118 ? 1.969 14.588 -14.949 1.00 95.38 118 GLU A N 1
ATOM 964 C CA . GLU A 1 118 ? 1.866 14.219 -13.526 1.00 95.38 118 GLU A CA 1
ATOM 965 C C . GLU A 1 118 ? 3.237 13.887 -12.918 1.00 95.38 118 GLU A C 1
ATOM 967 O O . GLU A 1 118 ? 3.455 12.821 -12.345 1.00 95.38 118 GLU A O 1
ATOM 972 N N . THR A 1 119 ? 4.190 14.812 -13.040 1.00 96.69 119 THR A N 1
ATOM 973 C CA . THR A 1 119 ? 5.612 14.579 -12.724 1.00 96.69 119 THR A CA 1
ATOM 974 C C . THR A 1 119 ? 5.857 14.008 -11.324 1.00 96.69 119 THR A C 1
ATOM 976 O O . THR A 1 119 ? 6.649 13.081 -11.174 1.00 96.69 119 THR A O 1
ATOM 979 N N . GLN A 1 120 ? 5.155 14.509 -10.303 1.00 97.81 120 GLN A N 1
ATOM 980 C CA . GLN A 1 120 ? 5.291 14.029 -8.923 1.00 97.81 120 GLN A CA 1
ATOM 981 C C . GLN A 1 120 ? 4.777 12.598 -8.748 1.00 97.81 120 GLN A C 1
ATOM 983 O O . GLN A 1 120 ? 5.447 11.776 -8.130 1.00 97.81 120 GLN A O 1
ATOM 988 N N . LYS A 1 121 ? 3.607 12.281 -9.313 1.00 97.94 121 LYS A N 1
ATOM 989 C CA . LYS A 1 121 ? 3.057 10.923 -9.261 1.00 97.94 121 LYS A CA 1
ATOM 990 C C . LYS A 1 121 ? 3.963 9.955 -10.021 1.00 97.94 121 LYS A C 1
ATOM 992 O O . LYS A 1 121 ? 4.313 8.907 -9.493 1.00 97.94 121 LYS A O 1
ATOM 997 N N . ASN A 1 122 ? 4.407 10.348 -11.217 1.00 98.31 122 ASN A N 1
ATOM 998 C CA . ASN A 1 122 ? 5.318 9.557 -12.042 1.00 98.31 122 ASN A CA 1
ATOM 999 C C . ASN A 1 122 ? 6.623 9.240 -11.310 1.00 98.31 122 ASN A C 1
ATOM 1001 O O . ASN A 1 122 ? 7.114 8.120 -11.421 1.00 98.31 122 ASN A O 1
ATOM 1005 N N . HIS A 1 123 ? 7.156 10.195 -10.544 1.00 98.25 123 HIS A N 1
ATOM 1006 C CA . HIS A 1 123 ? 8.318 9.971 -9.691 1.00 98.25 123 HIS A CA 1
ATOM 1007 C C . HIS A 1 123 ? 8.045 8.871 -8.658 1.00 98.25 123 HIS A C 1
ATOM 1009 O O . HIS A 1 123 ? 8.725 7.853 -8.678 1.00 98.25 123 HIS A O 1
ATOM 1015 N N . PHE A 1 124 ? 7.018 9.016 -7.813 1.00 98.56 124 PHE A N 1
ATOM 1016 C CA . PHE A 1 124 ? 6.732 8.023 -6.767 1.00 98.56 124 PHE A CA 1
ATOM 1017 C C . PHE A 1 124 ? 6.410 6.637 -7.324 1.00 98.56 124 PHE A C 1
ATOM 1019 O O . PHE A 1 124 ? 6.916 5.647 -6.812 1.00 98.56 124 PHE A O 1
ATOM 1026 N N . VAL A 1 125 ? 5.636 6.548 -8.408 1.00 98.62 125 VAL A N 1
ATOM 1027 C CA . VAL A 1 125 ? 5.345 5.254 -9.044 1.00 98.62 125 VAL A CA 1
ATOM 1028 C C . VAL A 1 125 ? 6.612 4.620 -9.638 1.00 98.62 125 VAL A C 1
ATOM 1030 O O . VAL A 1 125 ? 6.753 3.400 -9.606 1.00 98.62 125 VAL A O 1
ATOM 1033 N N . SER A 1 126 ? 7.563 5.420 -10.132 1.00 98.31 126 SER A N 1
ATOM 1034 C CA . SER A 1 126 ? 8.854 4.903 -10.614 1.00 98.31 126 SER A CA 1
ATOM 1035 C C . SER A 1 126 ? 9.729 4.374 -9.475 1.00 98.31 126 SER A C 1
ATOM 1037 O O . SER A 1 126 ? 10.358 3.333 -9.644 1.00 98.31 126 SER A O 1
ATOM 1039 N N . GLU A 1 127 ? 9.726 5.033 -8.313 1.00 98.69 127 GLU A N 1
ATOM 1040 C CA . GLU A 1 127 ? 10.421 4.542 -7.113 1.00 98.69 127 GLU A CA 1
ATOM 1041 C C . GLU A 1 127 ? 9.801 3.231 -6.607 1.00 98.69 127 GLU A C 1
ATOM 1043 O O . GLU A 1 127 ? 10.527 2.282 -6.318 1.00 98.69 127 GLU A O 1
ATOM 1048 N N . ILE A 1 128 ? 8.464 3.122 -6.605 1.00 98.69 128 ILE A N 1
ATOM 1049 C CA . ILE A 1 128 ? 7.779 1.852 -6.312 1.00 98.69 128 ILE A CA 1
ATOM 1050 C C . ILE A 1 128 ? 8.236 0.776 -7.305 1.00 98.69 128 ILE A C 1
ATOM 1052 O O . ILE A 1 128 ? 8.568 -0.334 -6.899 1.00 98.69 128 ILE A O 1
ATOM 1056 N N . ALA A 1 129 ? 8.301 1.088 -8.603 1.00 98.50 129 ALA A N 1
ATOM 1057 C CA . ALA A 1 129 ? 8.742 0.122 -9.606 1.00 98.50 129 ALA A CA 1
ATOM 1058 C C . ALA A 1 129 ? 10.189 -0.343 -9.403 1.00 98.50 129 ALA A C 1
ATOM 1060 O O . ALA A 1 129 ? 10.479 -1.527 -9.593 1.00 98.50 129 ALA A O 1
ATOM 1061 N N . LEU A 1 130 ? 11.082 0.564 -9.000 1.00 98.06 130 LEU A N 1
ATOM 1062 C CA . LEU A 1 130 ? 12.460 0.224 -8.662 1.00 98.06 130 LEU A CA 1
ATOM 1063 C C . LEU A 1 130 ? 12.512 -0.704 -7.444 1.00 98.06 130 LEU A C 1
ATOM 1065 O O . LEU A 1 130 ? 13.119 -1.768 -7.532 1.00 98.06 130 LEU A O 1
ATOM 1069 N N . TYR A 1 131 ? 11.803 -0.357 -6.368 1.00 97.88 131 TYR A N 1
ATOM 1070 C CA . TYR A 1 131 ? 11.734 -1.175 -5.158 1.00 97.88 131 TYR A CA 1
ATOM 1071 C C . TYR A 1 131 ? 11.221 -2.592 -5.454 1.00 97.88 131 TYR A C 1
ATOM 1073 O O . TYR A 1 131 ? 11.861 -3.576 -5.090 1.00 97.88 131 TYR A O 1
ATOM 1081 N N . ILE A 1 132 ? 10.104 -2.722 -6.181 1.00 97.75 132 ILE A N 1
ATOM 1082 C CA . ILE A 1 132 ? 9.525 -4.028 -6.549 1.00 97.75 132 ILE A CA 1
ATOM 1083 C C . ILE A 1 132 ? 10.516 -4.874 -7.354 1.00 97.75 132 ILE A C 1
ATOM 1085 O O . ILE A 1 132 ? 10.605 -6.087 -7.158 1.00 97.75 132 ILE A O 1
ATOM 1089 N N . LYS A 1 133 ? 11.270 -4.249 -8.262 1.00 95.12 133 LYS A N 1
ATOM 1090 C CA . LYS A 1 133 ? 12.288 -4.939 -9.054 1.00 95.12 133 LYS A CA 1
ATOM 1091 C C . LYS A 1 133 ? 13.422 -5.471 -8.174 1.00 95.12 133 LYS A C 1
ATOM 1093 O O . LYS A 1 133 ? 13.803 -6.626 -8.337 1.00 95.12 133 LYS A O 1
ATOM 1098 N N . GLU A 1 134 ? 13.922 -4.663 -7.242 1.00 94.94 134 GLU A N 1
ATOM 1099 C CA . GLU A 1 134 ? 14.971 -5.071 -6.297 1.00 94.94 134 GLU A CA 1
ATOM 1100 C C . GLU A 1 134 ? 14.516 -6.241 -5.412 1.00 94.94 134 GLU A C 1
ATOM 1102 O O . GLU A 1 134 ? 15.268 -7.197 -5.224 1.00 94.94 134 GLU A O 1
ATOM 1107 N N . GLN A 1 135 ? 13.269 -6.214 -4.925 1.00 93.75 135 GLN A N 1
ATOM 1108 C CA . GLN A 1 135 ? 12.704 -7.325 -4.149 1.00 93.75 135 GLN A CA 1
ATOM 1109 C C . GLN A 1 135 ? 12.609 -8.619 -4.973 1.00 93.75 135 GLN A C 1
ATOM 1111 O O . GLN A 1 135 ? 12.922 -9.693 -4.465 1.00 93.75 135 GLN A O 1
ATOM 1116 N N . ASN A 1 136 ? 12.222 -8.531 -6.250 1.00 89.38 136 ASN A N 1
ATOM 1117 C CA . ASN A 1 136 ? 12.132 -9.699 -7.129 1.00 89.38 136 ASN A CA 1
ATOM 1118 C C . ASN A 1 136 ? 13.506 -10.313 -7.439 1.00 89.38 136 ASN A C 1
ATOM 1120 O O . ASN A 1 136 ? 13.661 -11.528 -7.387 1.00 89.38 136 ASN A O 1
ATOM 1124 N N . GLU A 1 137 ? 14.511 -9.482 -7.728 1.00 87.88 137 GLU A N 1
ATOM 1125 C CA . GLU A 1 137 ? 15.888 -9.948 -7.955 1.00 87.88 137 GLU A CA 1
ATOM 1126 C C . GLU A 1 137 ? 16.484 -10.617 -6.702 1.00 87.88 137 GLU A C 1
ATOM 1128 O O . GLU A 1 137 ? 17.251 -11.573 -6.823 1.00 87.88 137 GLU A O 1
ATOM 1133 N N . GLY A 1 138 ? 16.112 -10.153 -5.502 1.00 77.44 138 GLY A N 1
ATOM 1134 C CA . GLY A 1 138 ? 16.485 -10.796 -4.240 1.00 77.44 138 GLY A CA 1
ATOM 1135 C C . GLY A 1 138 ? 15.943 -12.222 -4.112 1.00 77.44 138 GLY A C 1
ATOM 1136 O O . GLY A 1 138 ? 16.694 -13.130 -3.765 1.00 77.44 138 GLY A O 1
ATOM 1137 N N . ILE A 1 139 ? 14.674 -12.440 -4.468 1.00 75.00 139 ILE A N 1
ATOM 1138 C CA . ILE A 1 139 ? 14.051 -13.775 -4.449 1.00 75.00 139 ILE A CA 1
ATOM 1139 C C . ILE A 1 139 ? 14.722 -14.713 -5.455 1.00 75.00 139 ILE A C 1
ATOM 1141 O O . ILE A 1 139 ? 15.043 -15.851 -5.113 1.00 75.00 139 ILE A O 1
ATOM 1145 N N . ASP A 1 140 ? 14.968 -14.234 -6.678 1.00 71.38 140 ASP A N 1
ATOM 1146 C CA . ASP A 1 140 ? 15.654 -15.020 -7.709 1.00 71.38 140 ASP A CA 1
ATOM 1147 C C . ASP A 1 140 ? 17.051 -15.459 -7.239 1.00 71.38 140 ASP A C 1
ATOM 1149 O O . ASP A 1 140 ? 17.487 -16.573 -7.530 1.00 71.38 140 ASP A O 1
ATOM 1153 N N . ALA A 1 141 ? 17.756 -14.596 -6.500 1.00 70.38 141 ALA A N 1
ATOM 1154 C CA . ALA A 1 141 ? 19.053 -14.923 -5.925 1.00 70.38 141 ALA A CA 1
ATOM 1155 C C . ALA A 1 141 ? 18.944 -15.988 -4.823 1.00 70.38 141 ALA A C 1
ATOM 1157 O O . ALA A 1 141 ? 19.716 -16.944 -4.854 1.00 70.38 141 ALA A O 1
ATOM 1158 N N . ASP A 1 142 ? 17.993 -15.866 -3.894 1.00 70.00 142 ASP A N 1
ATOM 1159 C CA . ASP A 1 142 ? 17.806 -16.828 -2.799 1.00 70.00 142 ASP A CA 1
ATOM 1160 C C . ASP A 1 142 ? 17.489 -18.243 -3.322 1.00 70.00 142 ASP A C 1
ATOM 1162 O O . ASP A 1 142 ? 18.082 -19.215 -2.854 1.00 70.00 142 ASP A O 1
ATOM 1166 N N . LEU A 1 143 ? 16.667 -18.364 -4.374 1.00 71.94 143 LEU A N 1
ATOM 1167 C CA . LEU A 1 143 ? 16.356 -19.645 -5.033 1.00 71.94 143 LEU A CA 1
ATOM 1168 C C . LEU A 1 143 ? 17.574 -20.335 -5.672 1.00 71.94 143 LEU A C 1
ATOM 1170 O O . LEU A 1 143 ? 17.553 -21.546 -5.885 1.00 71.94 143 LEU A O 1
ATOM 1174 N N . LEU A 1 144 ? 18.632 -19.591 -6.013 1.00 66.50 144 LEU A N 1
ATOM 1175 C CA . LEU A 1 144 ? 19.872 -20.163 -6.555 1.00 66.50 144 LEU A CA 1
ATOM 1176 C C . LEU A 1 144 ? 20.784 -20.746 -5.467 1.00 66.50 144 LEU A C 1
ATOM 1178 O O . LEU A 1 144 ? 21.739 -21.457 -5.799 1.00 66.50 144 LEU A O 1
ATOM 1182 N N . PHE A 1 145 ? 20.531 -20.423 -4.197 1.00 63.31 145 PHE A N 1
ATOM 1183 C CA . PHE A 1 145 ? 21.336 -20.856 -3.056 1.00 63.31 145 PHE A CA 1
ATOM 1184 C C . PHE A 1 145 ? 20.671 -21.953 -2.200 1.00 63.31 145 PHE A C 1
ATOM 1186 O O . PHE A 1 145 ? 21.305 -22.412 -1.244 1.00 63.31 145 PHE A O 1
ATOM 1193 N N . GLU A 1 146 ? 19.461 -22.402 -2.553 1.00 51.00 146 GLU A N 1
ATOM 1194 C CA . GLU A 1 146 ? 18.765 -23.577 -1.983 1.00 51.00 146 GLU A CA 1
ATOM 1195 C C . GLU A 1 146 ? 19.029 -24.875 -2.771 1.00 51.00 146 GLU A C 1
ATOM 1197 O O . GLU A 1 146 ? 19.171 -25.937 -2.113 1.00 51.00 146 GLU A O 1
#

Foldseek 3Di:
DVLVVVLVPDPDVVVNVVSLVVLQADPDLVCLVVLLVVLLPDPDQVVNLSSLVSLVSHPHANLACLLSLLLQLLPHALSSLVSSLVSNVPHPDDHDPVSLVSSLVSLVVSVVVDDPVSVSSVVSSVSSNVVSVVSNVVVVVVVVVD

Radius of gyration: 16.12 Å; chains: 1; bounding box: 42×40×39 Å

Secondary structure (DSSP, 8-state):
-HHHHHHHH---HHHHHHHHHHHHT---TTHHHHHHHHHHT---HHHHHHHHHHHHT--S--GGGHHHHHHHHHHS-HHHHHHHHHHHHT---PPPHHHHHHHHHHHHHHHHH--TT-HHHHHHHHHHHHHHHHHHHHHHHHHT--